Protein AF-A0A0Q9T7W1-F1 (afdb_monomer_lite)

Radius of gyration: 13.22 Å; chains: 1; bounding box: 28×28×36 Å

Sequence (66 aa):
MSFEIREAKIEEADIVFRTMQESFMEYSGKLNPPSGALSETTQNVINAFKEGGGAVLAWNGISADR

Foldseek 3Di:
DDKDKDWDDLVCLVVVLVVLCVVQVVCVVPDVVRDCSVVDDSVNSSVCVVVVHTDMDIDDDPDPDD

Secondary structure (DSSP, 8-state):
--EEEEEPPGGGHHHHHHHHHHHHHTTTTTSSSPPGGGT--HHHHHHHHHTT---EEEEESS----

Structure (mmCIF, N/CA/C/O backbone):
data_AF-A0A0Q9T7W1-F1
#
_entry.id   AF-A0A0Q9T7W1-F1
#
loop_
_atom_site.group_PDB
_atom_site.id
_atom_site.type_symbol
_atom_site.label_atom_id
_atom_site.label_alt_id
_atom_site.label_comp_id
_atom_site.label_asym_id
_atom_site.label_entity_id
_atom_site.label_seq_id
_atom_site.pdbx_PDB_ins_code
_atom_site.Cartn_x
_atom_site.Cartn_y
_atom_site.Cartn_z
_atom_site.occupancy
_atom_site.B_iso_or_equiv
_atom_site.auth_seq_id
_atom_site.auth_comp_id
_atom_site.auth_asym_id
_atom_site.auth_atom_id
_atom_site.pdbx_PDB_model_num
ATOM 1 N N . MET A 1 1 ? 3.702 -18.395 -15.817 1.00 64.25 1 MET A N 1
ATOM 2 C CA . MET A 1 1 ? 3.156 -17.119 -15.317 1.00 64.25 1 MET A CA 1
ATOM 3 C C . MET A 1 1 ? 4.347 -16.329 -14.802 1.00 64.25 1 MET A C 1
ATOM 5 O O . MET A 1 1 ? 5.105 -16.892 -14.022 1.00 64.25 1 MET A O 1
ATOM 9 N N . SER A 1 2 ? 4.596 -15.135 -15.332 1.00 82.69 2 SER A N 1
ATOM 10 C CA . SER A 1 2 ? 5.725 -14.284 -14.935 1.00 82.69 2 SER A CA 1
ATOM 11 C C . SER A 1 2 ? 5.178 -13.027 -14.280 1.00 82.69 2 SER A C 1
ATOM 13 O O . SER A 1 2 ? 4.249 -12.427 -14.820 1.00 82.69 2 SER A O 1
ATOM 15 N N . PHE A 1 3 ? 5.753 -12.649 -13.144 1.00 86.31 3 PHE A N 1
ATOM 16 C CA . PHE A 1 3 ? 5.412 -11.413 -12.456 1.00 86.31 3 PHE A CA 1
ATOM 17 C C . PHE A 1 3 ? 6.540 -10.409 -12.641 1.00 86.31 3 PHE A C 1
ATOM 19 O O . PHE A 1 3 ? 7.706 -10.754 -12.448 1.00 86.31 3 PHE A O 1
ATOM 26 N N . GLU A 1 4 ? 6.190 -9.181 -13.005 1.00 90.50 4 GLU A N 1
ATOM 27 C CA . GLU A 1 4 ? 7.107 -8.054 -12.886 1.00 90.50 4 GLU A CA 1
ATOM 28 C C . GLU A 1 4 ? 6.959 -7.478 -11.482 1.00 90.50 4 GLU A C 1
ATOM 30 O O . GLU A 1 4 ? 5.854 -7.132 -11.068 1.00 90.50 4 GLU A O 1
ATOM 35 N N . ILE A 1 5 ? 8.065 -7.414 -10.744 1.00 93.06 5 ILE A N 1
ATOM 36 C CA . ILE A 1 5 ? 8.107 -6.891 -9.381 1.00 93.06 5 ILE A CA 1
ATOM 37 C C . ILE A 1 5 ? 9.075 -5.717 -9.374 1.00 93.06 5 ILE A C 1
ATOM 39 O O . ILE A 1 5 ? 10.246 -5.888 -9.719 1.00 93.06 5 ILE A O 1
ATOM 43 N N . ARG A 1 6 ? 8.599 -4.538 -8.974 1.00 94.75 6 ARG A N 1
ATOM 44 C CA . ARG A 1 6 ? 9.434 -3.339 -8.854 1.00 94.75 6 ARG A CA 1
ATOM 45 C C . ARG A 1 6 ? 8.973 -2.436 -7.724 1.00 94.75 6 ARG A C 1
ATOM 47 O O . ARG A 1 6 ? 7.818 -2.493 -7.300 1.00 94.75 6 ARG A O 1
ATOM 54 N N . GLU A 1 7 ? 9.876 -1.580 -7.266 1.00 96.50 7 GLU A N 1
ATOM 55 C CA . GLU A 1 7 ? 9.509 -0.478 -6.382 1.00 96.50 7 GLU A CA 1
ATOM 56 C C . GLU A 1 7 ? 8.440 0.390 -7.056 1.00 96.50 7 GLU A C 1
ATOM 58 O O . GLU A 1 7 ? 8.499 0.681 -8.260 1.00 96.50 7 GLU A O 1
ATOM 63 N N . ALA A 1 8 ? 7.428 0.751 -6.274 1.00 96.50 8 ALA A N 1
ATOM 64 C CA . ALA A 1 8 ? 6.432 1.726 -6.672 1.00 96.50 8 ALA A CA 1
ATOM 65 C C . ALA A 1 8 ? 7.055 3.122 -6.638 1.00 96.50 8 ALA A C 1
ATOM 67 O O . ALA A 1 8 ? 7.920 3.410 -5.808 1.00 96.50 8 ALA A O 1
ATOM 68 N N . LYS A 1 9 ? 6.597 4.003 -7.519 1.00 95.69 9 LYS A N 1
ATOM 69 C CA . LYS A 1 9 ? 6.949 5.421 -7.481 1.00 95.69 9 LYS A CA 1
ATOM 70 C C . LYS A 1 9 ? 5.907 6.197 -6.677 1.00 95.69 9 LYS A C 1
ATOM 72 O O . LYS A 1 9 ? 4.784 5.733 -6.486 1.00 95.69 9 LYS A O 1
ATOM 77 N N . ILE A 1 10 ? 6.259 7.399 -6.220 1.00 96.19 10 ILE A N 1
ATOM 78 C CA . ILE A 1 10 ? 5.333 8.259 -5.458 1.00 96.19 10 ILE A CA 1
ATOM 79 C C . ILE A 1 10 ? 4.095 8.602 -6.296 1.00 96.19 10 ILE A C 1
ATOM 81 O O . ILE A 1 10 ? 2.995 8.712 -5.757 1.00 96.19 10 ILE A O 1
ATOM 85 N N . GLU A 1 11 ? 4.260 8.734 -7.612 1.00 95.81 11 GLU A N 1
ATOM 86 C CA . GLU A 1 11 ? 3.173 9.005 -8.554 1.00 95.81 11 GLU A CA 1
ATOM 87 C C . GLU A 1 11 ? 2.153 7.858 -8.628 1.00 95.81 11 GLU A C 1
ATOM 89 O O . GLU A 1 11 ? 1.033 8.080 -9.068 1.00 95.81 11 GLU A O 1
ATOM 94 N N . GLU A 1 12 ? 2.519 6.664 -8.152 1.00 96.38 12 GLU A N 1
ATOM 95 C CA . GLU A 1 12 ? 1.689 5.454 -8.128 1.00 96.38 12 GLU A CA 1
ATOM 96 C C . GLU A 1 12 ? 1.102 5.173 -6.735 1.00 96.38 12 GLU A C 1
ATOM 98 O O . GLU A 1 12 ? 0.617 4.071 -6.453 1.00 96.38 12 GLU A O 1
ATOM 103 N N . ALA A 1 13 ? 1.166 6.145 -5.820 1.00 96.19 13 ALA A N 1
ATOM 104 C CA . ALA A 1 13 ? 0.660 5.988 -4.458 1.00 96.19 13 ALA A CA 1
ATOM 105 C C . ALA A 1 13 ? -0.839 5.635 -4.415 1.00 96.19 13 ALA A C 1
ATOM 107 O O . ALA A 1 13 ? -1.296 4.991 -3.470 1.00 96.19 13 ALA A O 1
ATOM 108 N N . ASP A 1 14 ? -1.610 6.030 -5.429 1.00 96.12 14 ASP A N 1
ATOM 109 C CA . ASP A 1 14 ? -3.019 5.670 -5.583 1.00 96.12 14 ASP A CA 1
ATOM 110 C C . ASP A 1 14 ? -3.211 4.179 -5.903 1.00 96.12 14 ASP A C 1
ATOM 112 O O . ASP A 1 14 ? -4.099 3.543 -5.330 1.00 96.12 14 ASP A O 1
ATOM 116 N N . ILE A 1 15 ? -2.353 3.597 -6.746 1.00 96.06 15 ILE A N 1
ATOM 117 C CA . ILE A 1 15 ? -2.345 2.161 -7.055 1.00 96.06 15 ILE A CA 1
ATOM 118 C C . ILE A 1 15 ? -2.001 1.359 -5.799 1.00 96.06 15 ILE A C 1
ATOM 120 O O . ILE A 1 15 ? -2.673 0.369 -5.492 1.00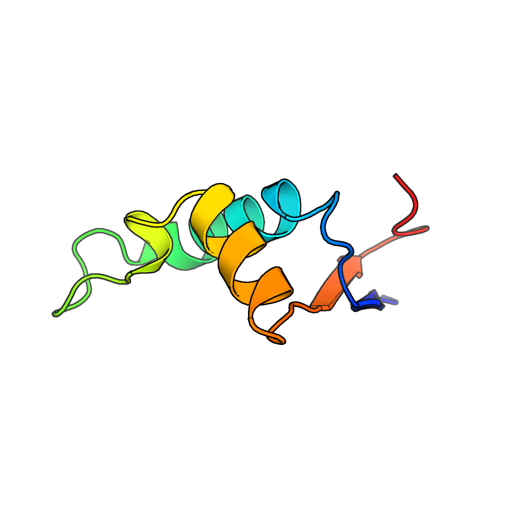 96.06 15 ILE A O 1
ATOM 124 N N . VAL A 1 16 ? -0.988 1.800 -5.047 1.00 96.00 16 VAL A N 1
ATOM 125 C CA . VAL A 1 16 ? -0.596 1.173 -3.774 1.00 96.00 16 VAL A CA 1
ATOM 126 C C . VAL A 1 16 ? -1.758 1.217 -2.781 1.00 96.00 16 VA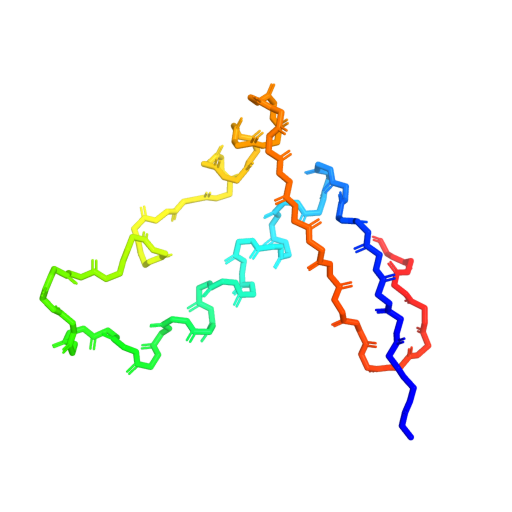L A C 1
ATOM 128 O O . VAL A 1 16 ? -2.149 0.175 -2.250 1.00 96.00 16 VAL A O 1
ATOM 131 N N . PHE A 1 17 ? -2.354 2.398 -2.582 1.00 95.94 17 PHE A N 1
ATOM 132 C CA . PHE A 1 17 ? -3.491 2.580 -1.681 1.00 95.94 17 PHE A CA 1
ATOM 133 C C . PHE A 1 17 ? -4.669 1.679 -2.064 1.00 95.94 17 PHE A C 1
ATOM 135 O O . PHE A 1 17 ? -5.200 0.955 -1.222 1.00 95.94 17 PHE A O 1
ATOM 142 N N . ARG A 1 18 ? -5.045 1.665 -3.344 1.00 94.81 18 ARG A N 1
ATOM 143 C CA . ARG A 1 18 ? -6.151 0.843 -3.838 1.00 94.81 18 ARG A CA 1
ATOM 144 C C . ARG A 1 18 ? -5.882 -0.650 -3.661 1.00 94.81 18 ARG A C 1
ATOM 146 O O . ARG A 1 18 ? -6.765 -1.368 -3.202 1.00 94.81 18 ARG A O 1
ATOM 153 N N . THR A 1 19 ? -4.668 -1.106 -3.966 1.00 94.50 19 THR A N 1
ATOM 154 C CA . THR A 1 19 ? -4.270 -2.513 -3.793 1.00 94.50 19 THR A CA 1
ATOM 155 C C . THR A 1 19 ? -4.353 -2.929 -2.323 1.00 94.50 19 THR A C 1
ATOM 157 O O . THR A 1 19 ? -4.880 -4.001 -2.011 1.00 94.50 19 THR A O 1
ATOM 160 N N . MET A 1 20 ? -3.895 -2.070 -1.402 1.00 93.88 20 MET A N 1
ATOM 161 C CA . MET A 1 20 ? -4.057 -2.292 0.037 1.00 93.88 20 MET A CA 1
ATOM 162 C C . MET A 1 20 ? -5.537 -2.355 0.423 1.00 93.88 20 MET A C 1
ATOM 164 O O . MET A 1 20 ? -5.964 -3.325 1.047 1.00 93.88 20 MET A O 1
ATOM 168 N N . GLN A 1 21 ? -6.339 -1.367 0.027 1.00 94.00 21 GLN A N 1
ATOM 169 C CA . GLN A 1 21 ? -7.756 -1.313 0.381 1.00 94.00 21 GLN A CA 1
ATOM 170 C C . GLN A 1 21 ? -8.511 -2.558 -0.109 1.00 94.00 21 GLN A C 1
ATOM 172 O O . GLN A 1 21 ? -9.245 -3.172 0.666 1.00 94.00 21 GLN A O 1
ATOM 177 N N . GLU A 1 22 ? -8.303 -2.963 -1.363 1.00 93.69 22 GLU A N 1
ATOM 178 C CA . GLU A 1 22 ? -8.926 -4.154 -1.951 1.00 93.69 22 GLU A CA 1
ATOM 179 C C . GLU A 1 22 ? -8.508 -5.432 -1.207 1.00 93.69 22 GLU A C 1
ATOM 181 O O . GLU A 1 22 ? -9.363 -6.263 -0.898 1.00 93.69 22 GLU A O 1
ATOM 186 N N . SER A 1 23 ? -7.230 -5.547 -0.824 1.00 92.44 23 SER A N 1
ATOM 187 C CA . SER A 1 23 ? -6.711 -6.688 -0.053 1.00 92.44 23 SER A CA 1
ATOM 188 C C . SER A 1 23 ? -7.301 -6.771 1.358 1.00 92.44 23 SER A C 1
ATOM 190 O O . SER A 1 23 ? -7.491 -7.863 1.890 1.00 92.44 23 SER A O 1
ATOM 192 N N . PHE A 1 24 ? -7.609 -5.628 1.979 1.00 93.12 24 PHE A N 1
ATOM 193 C CA . PHE A 1 24 ? -8.133 -5.576 3.346 1.00 93.12 24 PHE A CA 1
ATOM 194 C C . PHE A 1 24 ? -9.662 -5.490 3.438 1.00 93.12 24 PHE A C 1
ATOM 196 O O . PHE A 1 24 ? -10.221 -5.651 4.527 1.00 93.12 24 PHE A O 1
ATOM 203 N N . MET A 1 25 ? -10.361 -5.284 2.319 1.00 92.69 25 MET A N 1
ATOM 204 C CA . MET A 1 25 ? -11.819 -5.139 2.285 1.00 92.69 25 MET A CA 1
ATOM 205 C C . MET A 1 25 ? -12.544 -6.375 2.827 1.00 92.69 25 MET A C 1
ATOM 207 O O . MET A 1 25 ? -13.554 -6.242 3.523 1.00 92.69 25 MET A O 1
ATOM 211 N N . GLU A 1 26 ? -12.008 -7.575 2.586 1.00 92.81 26 GLU A N 1
ATOM 212 C CA . GLU A 1 26 ? -12.594 -8.815 3.106 1.00 92.81 26 GLU A CA 1
ATOM 213 C C . GLU A 1 26 ? -12.589 -8.895 4.641 1.00 92.81 26 GLU A C 1
ATOM 215 O O . GLU A 1 26 ? -13.368 -9.661 5.214 1.00 92.81 26 GLU A O 1
ATOM 220 N N . TYR A 1 27 ? -11.753 -8.095 5.310 1.00 91.38 27 TYR A N 1
ATOM 221 C CA . TYR A 1 27 ? -11.611 -8.043 6.765 1.00 91.38 27 TYR A CA 1
ATOM 222 C C . TYR A 1 27 ? -12.452 -6.942 7.425 1.00 91.38 27 TYR A C 1
ATOM 224 O O . TYR A 1 27 ? -12.408 -6.789 8.650 1.00 91.38 27 TYR A O 1
ATOM 232 N N . SER A 1 28 ? -13.237 -6.186 6.651 1.00 90.75 28 SER A N 1
ATOM 233 C CA . SER A 1 28 ? -14.116 -5.144 7.186 1.00 90.75 28 SER A CA 1
ATOM 234 C C . SER A 1 28 ? -15.076 -5.710 8.241 1.00 90.75 28 SER A C 1
ATOM 236 O O . SER A 1 28 ? -15.801 -6.674 7.992 1.00 90.75 28 SER A O 1
ATOM 238 N N . GLY A 1 29 ? -15.032 -5.145 9.452 1.00 91.94 29 GLY A N 1
ATOM 239 C CA . GLY A 1 29 ? -15.824 -5.594 10.603 1.00 91.94 29 GLY A CA 1
ATOM 240 C C . GLY A 1 29 ? -15.397 -6.932 11.226 1.00 91.94 29 GLY A C 1
ATOM 241 O O . GLY A 1 29 ? -16.061 -7.390 12.153 1.00 91.94 29 GLY A O 1
ATOM 242 N N . LYS A 1 30 ? -14.313 -7.565 10.747 1.00 93.88 30 LYS A N 1
ATOM 243 C CA . LYS A 1 30 ? -13.843 -8.878 11.235 1.00 93.88 30 LYS A CA 1
ATOM 244 C C . LYS A 1 30 ? -12.655 -8.805 12.200 1.00 93.88 30 LYS A C 1
ATOM 246 O O . LYS A 1 30 ? -12.435 -9.755 12.944 1.00 93.88 30 LYS A O 1
ATOM 251 N N . LEU A 1 31 ? -11.880 -7.718 12.180 1.00 91.38 31 LEU A N 1
ATOM 252 C CA . LEU A 1 31 ? -10.670 -7.556 12.999 1.00 91.38 31 LEU A CA 1
ATOM 253 C C . LEU A 1 31 ? -10.917 -6.676 14.231 1.00 91.38 31 LEU A C 1
ATOM 255 O O . LEU A 1 31 ? -11.690 -5.719 14.173 1.00 91.38 31 LEU A O 1
ATOM 259 N N . ASN A 1 32 ? -10.216 -6.982 15.328 1.00 90.75 32 ASN A N 1
ATOM 260 C CA . ASN A 1 32 ? -10.164 -6.163 16.539 1.00 90.75 32 ASN A CA 1
ATOM 261 C C . ASN A 1 32 ? -8.699 -6.009 17.010 1.00 90.75 32 ASN A C 1
ATOM 263 O O . ASN A 1 32 ? -8.147 -6.975 17.544 1.00 90.75 32 ASN A O 1
ATOM 267 N N . PRO A 1 33 ? -8.063 -4.836 16.823 1.00 88.31 33 PRO A N 1
ATOM 268 C CA . PRO A 1 33 ? -8.627 -3.612 16.240 1.00 88.31 33 PRO A CA 1
ATOM 269 C C . PRO A 1 33 ? -8.890 -3.736 14.723 1.00 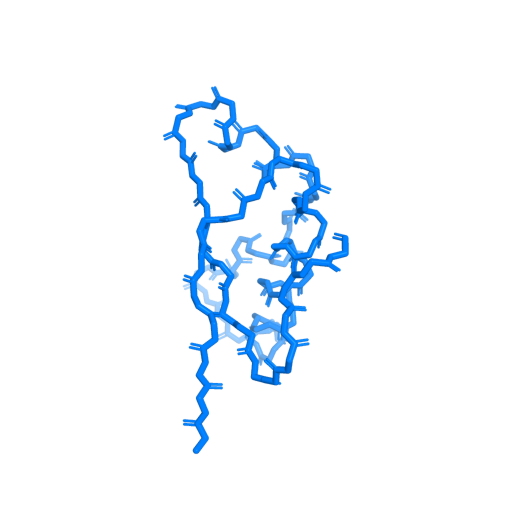88.31 33 PRO A C 1
ATOM 271 O O . PRO A 1 33 ? -8.341 -4.635 14.082 1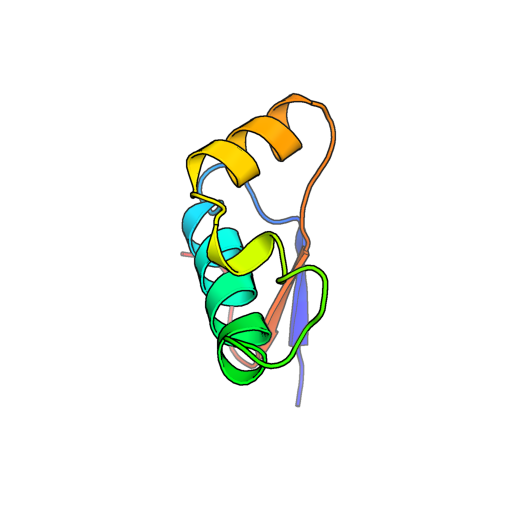.00 88.31 33 PRO A O 1
ATOM 274 N N . PRO A 1 34 ? -9.717 -2.852 14.128 1.00 88.38 34 PRO A N 1
ATOM 275 C CA . PRO A 1 34 ? -9.890 -2.787 12.677 1.00 88.38 34 PRO A CA 1
ATOM 276 C C . PRO A 1 34 ? -8.553 -2.593 11.947 1.00 88.38 34 PRO A C 1
ATOM 278 O O . PRO A 1 34 ? -7.634 -1.975 12.485 1.00 88.38 34 PRO A O 1
ATOM 281 N N . SER A 1 35 ? -8.450 -3.077 10.704 1.00 87.94 35 SER A N 1
ATOM 282 C CA . SER A 1 35 ? -7.272 -2.796 9.873 1.00 87.94 35 SER A CA 1
ATOM 283 C C . SER A 1 35 ? -7.180 -1.303 9.560 1.00 87.94 35 SER A C 1
ATOM 285 O O . SER A 1 35 ? -8.149 -0.712 9.077 1.00 87.94 35 SER A O 1
ATOM 287 N N . GLY A 1 36 ? -5.996 -0.719 9.771 1.00 87.50 36 GLY A N 1
ATOM 288 C CA . GLY A 1 36 ? -5.708 0.672 9.414 1.00 87.50 36 GLY A CA 1
ATOM 289 C C . GLY A 1 36 ? -5.889 0.956 7.921 1.00 87.50 36 GLY A C 1
ATOM 290 O O . GLY A 1 36 ? -6.335 2.046 7.572 1.00 87.50 36 GLY A O 1
ATOM 291 N N . ALA A 1 37 ? -5.690 -0.050 7.062 1.00 87.31 37 ALA A N 1
ATOM 292 C CA . ALA A 1 37 ? -5.811 0.064 5.607 1.00 87.31 37 ALA A CA 1
ATOM 293 C C . ALA A 1 37 ? -7.199 0.528 5.131 1.00 87.31 37 ALA A C 1
ATOM 295 O O . ALA A 1 37 ? -7.319 1.133 4.071 1.00 87.31 37 ALA A O 1
ATOM 296 N N . LEU A 1 38 ? -8.257 0.271 5.912 1.00 84.56 38 LEU A N 1
ATOM 297 C CA . LEU A 1 38 ? -9.620 0.717 5.587 1.00 84.56 38 LEU A CA 1
ATOM 298 C C . LEU A 1 38 ? -9.896 2.174 5.990 1.00 84.56 38 LEU A C 1
ATOM 300 O O . LEU A 1 38 ? -10.914 2.735 5.591 1.00 84.56 38 LEU A O 1
ATOM 304 N N . SER A 1 39 ? -9.012 2.771 6.788 1.00 87.38 39 SER A N 1
ATOM 305 C CA . SER A 1 39 ? -9.082 4.163 7.254 1.00 87.38 39 SER A CA 1
ATOM 306 C C . SER A 1 39 ? -7.976 5.057 6.684 1.00 87.38 39 SER A C 1
ATOM 308 O O . SER A 1 39 ? -7.974 6.261 6.932 1.00 87.38 39 SER A O 1
ATOM 310 N N . GLU A 1 40 ? -7.032 4.478 5.943 1.00 89.88 40 GLU A N 1
ATOM 311 C CA . GLU A 1 40 ? -5.968 5.203 5.258 1.00 89.88 40 GLU A CA 1
ATOM 312 C C . GLU A 1 40 ? -6.475 5.928 4.004 1.00 89.88 40 GLU A C 1
ATOM 314 O O . GLU A 1 40 ? -7.576 5.698 3.501 1.00 89.88 40 GLU A O 1
ATOM 319 N N . THR A 1 41 ? -5.642 6.832 3.498 1.00 95.06 41 THR A N 1
ATOM 320 C CA . THR A 1 41 ? -5.854 7.598 2.268 1.00 95.06 41 THR A CA 1
ATOM 321 C C . THR A 1 41 ? -4.604 7.530 1.396 1.00 95.06 41 THR A C 1
ATOM 323 O O . THR A 1 41 ? -3.506 7.262 1.889 1.00 95.06 41 THR A O 1
ATOM 326 N N . THR A 1 42 ? -4.718 7.897 0.118 1.00 96.25 42 THR A N 1
ATOM 327 C CA . THR A 1 42 ? -3.550 8.077 -0.764 1.00 96.25 42 THR A CA 1
ATOM 328 C C . THR A 1 42 ? -2.502 9.017 -0.155 1.00 96.25 42 THR A C 1
ATOM 330 O O . THR A 1 42 ? -1.304 8.790 -0.303 1.00 96.25 42 THR A O 1
ATOM 333 N N . GLN A 1 43 ? -2.922 10.049 0.589 1.00 97.38 43 GLN A N 1
ATOM 334 C CA . GLN A 1 43 ? -1.993 10.977 1.236 1.00 97.38 43 GLN A CA 1
ATOM 335 C C . GLN A 1 43 ? -1.176 10.306 2.348 1.00 97.38 43 GLN A C 1
ATOM 337 O O . GLN A 1 43 ? -0.015 10.667 2.538 1.00 97.38 43 GLN A O 1
ATOM 342 N N . ASN A 1 44 ? -1.742 9.323 3.057 1.00 96.19 44 ASN A N 1
ATOM 343 C CA . ASN A 1 44 ? -0.991 8.540 4.041 1.00 96.19 44 ASN A CA 1
ATOM 344 C C . ASN A 1 44 ? 0.128 7.744 3.364 1.00 96.19 44 ASN A C 1
ATOM 346 O O . ASN A 1 44 ? 1.260 7.781 3.838 1.00 96.19 44 ASN A O 1
ATOM 350 N N . VAL A 1 45 ? -0.156 7.130 2.212 1.00 96.00 45 VAL A N 1
ATOM 351 C CA . VAL A 1 45 ? 0.857 6.428 1.411 1.00 96.00 45 VAL A CA 1
ATOM 352 C C . VAL A 1 45 ? 1.938 7.400 0.930 1.00 96.00 45 VAL A C 1
ATOM 354 O O . VAL A 1 45 ? 3.120 7.147 1.132 1.00 96.00 45 VAL A O 1
ATOM 357 N N . ILE A 1 46 ? 1.565 8.562 0.383 1.00 97.62 46 ILE A N 1
ATOM 358 C CA . ILE A 1 46 ? 2.538 9.590 -0.036 1.00 97.62 46 ILE A CA 1
ATOM 359 C C . ILE A 1 46 ? 3.435 10.023 1.133 1.00 97.62 46 ILE A C 1
ATOM 361 O O . ILE A 1 46 ? 4.639 10.210 0.951 1.00 97.62 46 ILE A O 1
ATOM 365 N N . ASN A 1 47 ? 2.867 10.204 2.326 1.00 97.19 47 ASN A N 1
ATOM 366 C CA . ASN A 1 47 ? 3.640 10.576 3.509 1.00 97.19 47 ASN A CA 1
ATOM 367 C C . ASN A 1 47 ? 4.616 9.463 3.903 1.00 97.19 47 ASN A C 1
ATOM 369 O O . ASN A 1 47 ? 5.787 9.760 4.119 1.00 97.19 47 ASN A O 1
ATOM 373 N N . ALA A 1 48 ? 4.182 8.199 3.883 1.00 95.56 48 ALA A N 1
ATOM 374 C CA . ALA A 1 48 ? 5.051 7.058 4.161 1.00 95.56 48 ALA A CA 1
ATOM 375 C C . ALA A 1 48 ? 6.260 7.008 3.210 1.00 95.56 48 ALA A C 1
ATOM 377 O O . ALA A 1 48 ? 7.380 6.778 3.658 1.00 95.56 48 ALA A O 1
ATOM 378 N N . PHE A 1 49 ? 6.069 7.304 1.920 1.00 96.50 49 PHE A N 1
ATOM 379 C CA . PHE A 1 49 ? 7.178 7.415 0.964 1.00 96.50 49 PHE A CA 1
ATOM 380 C C . PHE A 1 49 ? 8.129 8.571 1.307 1.00 96.50 49 PHE A C 1
ATOM 382 O O . PHE A 1 49 ? 9.348 8.415 1.275 1.00 96.50 49 PHE A O 1
ATOM 389 N N . LYS A 1 50 ? 7.589 9.743 1.663 1.00 96.44 50 LYS A N 1
ATOM 390 C CA . LYS A 1 50 ? 8.394 10.924 2.032 1.00 96.44 50 LYS A CA 1
ATOM 391 C C . LYS A 1 50 ? 9.184 10.735 3.326 1.00 96.44 50 LYS A C 1
ATOM 393 O O . LYS A 1 50 ? 10.240 11.341 3.481 1.00 96.44 50 LYS A O 1
ATOM 398 N N . GLU A 1 51 ? 8.684 9.907 4.235 1.00 97.06 51 GLU A N 1
ATOM 399 C CA . GLU A 1 51 ? 9.342 9.550 5.496 1.00 97.06 51 GLU A CA 1
ATOM 400 C C . GLU A 1 51 ? 10.441 8.484 5.317 1.00 97.06 51 GLU A C 1
ATOM 402 O O . GLU A 1 51 ? 11.104 8.113 6.284 1.00 97.06 51 GLU A O 1
ATOM 407 N N . GLY A 1 52 ? 10.677 8.021 4.083 1.00 94.38 52 GLY A N 1
ATOM 408 C CA . GLY A 1 52 ? 11.690 7.014 3.753 1.00 94.38 52 GLY A CA 1
ATOM 409 C C . GLY A 1 52 ? 11.163 5.578 3.728 1.00 94.38 52 GLY A C 1
ATOM 410 O O . GLY A 1 52 ? 11.951 4.646 3.581 1.00 94.38 52 GLY A O 1
ATOM 411 N N . GLY A 1 53 ? 9.849 5.389 3.872 1.00 94.12 53 GLY A N 1
ATOM 412 C CA . GLY A 1 53 ? 9.169 4.136 3.559 1.00 94.12 53 GLY A CA 1
ATOM 413 C C . GLY A 1 53 ? 8.949 3.957 2.053 1.00 94.12 53 GLY A C 1
ATOM 414 O O . GLY A 1 53 ? 9.416 4.741 1.230 1.00 94.12 53 GLY A O 1
ATOM 41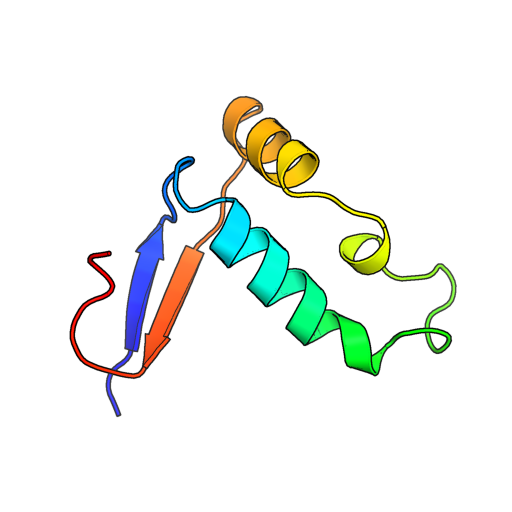5 N N . GLY A 1 54 ? 8.210 2.914 1.679 1.00 94.25 54 GLY A N 1
ATOM 416 C CA . GLY A 1 54 ? 7.901 2.627 0.282 1.00 94.25 54 GLY A CA 1
ATOM 417 C C . GLY A 1 54 ? 7.038 1.384 0.116 1.00 94.25 54 GLY A C 1
ATOM 418 O O . GLY A 1 54 ? 6.648 0.741 1.093 1.00 94.25 54 GLY A O 1
ATOM 419 N N . ALA A 1 55 ? 6.748 1.044 -1.136 1.00 95.94 55 ALA A N 1
ATOM 420 C CA . ALA A 1 55 ? 5.999 -0.151 -1.502 1.00 95.94 55 ALA A CA 1
ATOM 421 C C . ALA A 1 55 ? 6.585 -0.799 -2.760 1.00 95.94 55 ALA A C 1
ATOM 423 O O . ALA A 1 55 ? 7.289 -0.163 -3.543 1.00 95.94 55 ALA A O 1
ATOM 424 N N . VAL A 1 56 ? 6.256 -2.072 -2.962 1.00 95.50 56 VAL A N 1
ATOM 425 C CA . VAL A 1 56 ? 6.609 -2.844 -4.155 1.00 95.50 56 VAL A CA 1
ATOM 426 C C . VAL A 1 56 ? 5.317 -3.277 -4.834 1.00 95.50 56 VAL A C 1
ATOM 428 O O . VAL A 1 56 ? 4.422 -3.806 -4.175 1.00 95.50 56 VAL A O 1
ATOM 431 N N . LEU A 1 57 ? 5.226 -3.066 -6.145 1.00 94.44 57 LEU A N 1
ATOM 432 C CA . LEU A 1 57 ? 4.109 -3.529 -6.963 1.00 94.44 57 LEU A CA 1
ATOM 433 C C . LEU A 1 57 ? 4.521 -4.785 -7.725 1.00 94.44 57 LEU A C 1
ATOM 435 O O . LEU A 1 57 ? 5.602 -4.841 -8.316 1.00 94.44 57 LEU A O 1
ATOM 439 N N . ALA A 1 58 ? 3.640 -5.783 -7.706 1.00 93.00 58 ALA A N 1
ATOM 440 C CA . ALA A 1 58 ? 3.782 -7.020 -8.457 1.00 93.00 58 ALA A CA 1
ATOM 441 C C . ALA A 1 58 ? 2.660 -7.118 -9.496 1.00 93.00 58 ALA A C 1
ATOM 443 O O . ALA A 1 58 ? 1.482 -7.184 -9.142 1.00 93.00 58 ALA A O 1
ATOM 444 N N . TRP A 1 59 ? 3.023 -7.161 -10.774 1.00 89.50 59 TRP A N 1
ATOM 445 C CA . TRP A 1 59 ? 2.080 -7.207 -11.888 1.00 89.50 59 TRP A CA 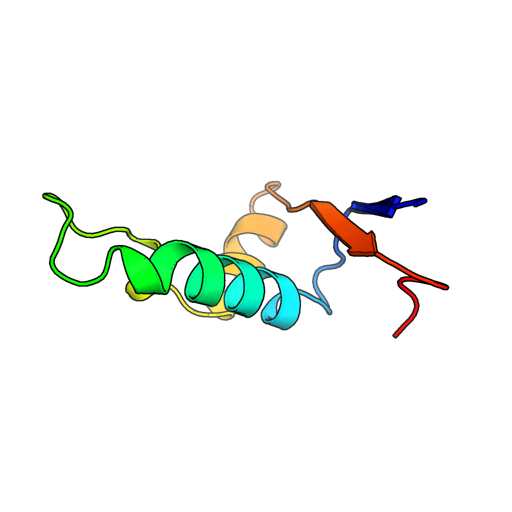1
ATOM 446 C C . TRP A 1 59 ? 2.113 -8.563 -12.580 1.00 89.50 59 TRP A C 1
ATOM 448 O O . TRP A 1 59 ? 3.178 -9.100 -12.877 1.00 89.50 59 TRP A O 1
ATOM 458 N N . ASN A 1 60 ? 0.933 -9.113 -12.863 1.00 85.69 60 ASN A N 1
ATOM 459 C CA . ASN A 1 60 ? 0.779 -10.328 -13.659 1.00 85.69 60 ASN A CA 1
ATOM 460 C C . ASN A 1 60 ? 0.466 -9.954 -15.117 1.00 85.69 60 ASN A C 1
ATOM 462 O O . ASN A 1 60 ? -0.680 -9.626 -15.423 1.00 85.69 60 ASN A O 1
ATOM 466 N N . GLY A 1 61 ? 1.458 -9.979 -16.013 1.00 73.69 61 GLY A N 1
ATOM 467 C CA . GLY A 1 61 ? 1.291 -9.591 -17.425 1.00 73.69 61 GLY A CA 1
ATOM 468 C C . GLY A 1 61 ? 2.354 -8.607 -17.934 1.00 73.69 61 GLY A C 1
ATOM 469 O O . GLY A 1 61 ? 3.339 -8.360 -17.248 1.00 73.69 61 GLY A O 1
ATOM 470 N N . ILE A 1 62 ? 2.187 -8.099 -19.165 1.00 59.62 62 ILE A N 1
ATOM 471 C CA . ILE A 1 62 ? 3.187 -7.266 -19.863 1.00 59.62 62 ILE A CA 1
ATOM 472 C C . ILE A 1 62 ? 3.189 -5.833 -19.304 1.00 59.62 62 ILE A C 1
ATOM 474 O O . ILE A 1 62 ? 2.240 -5.089 -19.537 1.00 59.62 62 ILE A O 1
ATOM 478 N N . SER A 1 63 ? 4.304 -5.496 -18.650 1.00 56.97 63 SER A N 1
ATOM 479 C CA . SER A 1 63 ? 4.845 -4.168 -18.326 1.00 56.97 63 SER A CA 1
ATOM 480 C C . SER A 1 63 ? 4.028 -3.286 -17.381 1.00 56.97 63 SER A C 1
ATOM 482 O O . SER A 1 63 ? 2.992 -2.731 -17.740 1.00 56.97 63 SER A O 1
ATOM 484 N N . ALA A 1 64 ? 4.593 -3.064 -16.196 1.00 57.62 64 ALA A N 1
ATOM 485 C CA . ALA A 1 64 ? 4.145 -2.122 -15.175 1.00 57.62 64 ALA A CA 1
ATOM 486 C C . ALA A 1 64 ? 4.309 -0.634 -15.563 1.00 57.62 64 ALA A C 1
ATOM 488 O O . ALA A 1 64 ? 4.315 0.219 -14.684 1.00 57.62 64 ALA A O 1
ATOM 489 N N . ASP A 1 65 ? 4.495 -0.295 -16.838 1.00 56.94 65 ASP A N 1
ATOM 490 C CA . ASP A 1 65 ? 4.691 1.086 -17.285 1.00 56.94 65 ASP A CA 1
ATOM 491 C C . ASP A 1 65 ? 3.336 1.724 -17.633 1.00 56.94 65 ASP A C 1
ATOM 493 O O . ASP A 1 65 ? 2.857 1.629 -18.768 1.00 56.94 65 ASP A O 1
ATOM 497 N N . ARG A 1 66 ? 2.703 2.378 -16.654 1.00 50.09 66 ARG A N 1
ATOM 498 C CA . ARG A 1 66 ? 1.662 3.389 -16.885 1.00 50.09 66 ARG A CA 1
ATOM 499 C C . ARG A 1 66 ? 1.843 4.577 -15.962 1.00 50.09 66 ARG A C 1
ATOM 501 O O . ARG A 1 66 ? 2.116 4.343 -14.770 1.00 50.09 66 ARG A O 1
#

pLDDT: mean 89.62, std 11.02, range [50.09, 97.62]